Protein AF-A0A813G8S4-F1 (afdb_monomer)

Nearest PDB structures (foldseek):
  2efc-assembly1_A  TM=8.037E-01  e=6.795E+00  Arabidopsis thaliana
  8apg-assembly1_C1  TM=2.120E-01  e=6.795E+00  Trypanosoma brucei brucei

Organism: Polarella glacialis (NCBI:txid89957)

Sequence (174 aa):
MDWLVVTPIAVLELHLSHNFIPREGAVDILKAIAYNTAYPIETGRGRVLPLWLRLEQNMVVQPDELVKGADAQMKKIREASGQFVSSGPMLCECKDTGCRSDFCSLARPGGHCPLAQLTYLSHQRDARVRIPAEAQAWQAGSGKVSRDTTPAATPTNASSLAVDVASSDYKPIL

Mean predicted aligned error: 10.89 Å

Secondary structure (DSSP, 8-state):
--HHHH-SS--SEEE-TTS--BHHHHHHHHHHHHH-TTPSEEETTTEEE-EEEE-TTSB-SSHHHHHHHHHHHHHHHHHHTT----SS-SEEE--STT-BTTB-TT--TTS---SEEEESTT-PPPTTSPPPHHHHHHHHHTS------PPPPP----------------PPP-

Foldseek 3Di:
DDCLLPPLAHDLEDAPAQEAQELVNVLVSLLSLLNHPCPQPQDPVQFTAAREYEHAAYHYPPLVVSQVVSQVSSQVSCVVVVHDRAPDTLEAECPDPQDDSVDDPRGDRVHDYHNYYYYNSVRYHDPPDDDPPVSCVVVVPVPDPPPPCPDDDDDDDDDDDDDDDDDDDDDDDD

Solvent-accessible surface area (backbone atoms only — not comparable to full-atom values): 10714 Å² total; per-residue (Å²): 131,66,63,68,40,67,46,83,65,57,67,59,70,47,82,53,52,69,46,72,46,36,46,67,56,54,44,50,54,53,42,28,49,37,66,16,80,40,49,45,35,74,43,101,79,76,45,66,40,35,26,27,37,32,48,24,33,14,47,47,66,61,46,73,61,46,53,58,53,42,31,57,51,28,50,52,47,22,53,76,68,74,42,92,71,64,95,62,62,45,55,40,75,52,85,56,91,79,50,50,76,92,39,56,85,74,42,42,87,95,57,48,56,21,43,33,31,39,34,49,51,85,47,43,48,63,89,82,60,85,76,56,75,80,63,49,52,64,71,71,59,72,65,71,81,69,79,77,75,74,77,78,80,80,82,78,88,80,82,88,82,90,81,89,88,81,91,77,91,83,82,88,83,133

Radius of gyration: 22.5 Å; Cα contacts (8 Å, |Δi|>4): 234; chains: 1; bounding box: 37×66×62 Å

pLDDT: mean 83.47, std 19.72, range [38.34, 98.25]

Structure (mmCIF, N/CA/C/O backbone):
data_AF-A0A813G8S4-F1
#
_entry.id   AF-A0A813G8S4-F1
#
loop_
_atom_site.group_PDB
_atom_site.id
_atom_site.type_symbol
_atom_site.label_atom_id
_atom_site.label_alt_id
_atom_site.label_comp_id
_atom_site.label_asym_id
_atom_site.label_entity_id
_a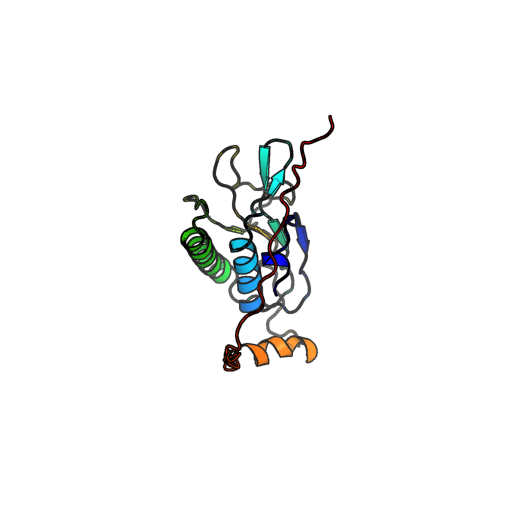tom_site.label_seq_id
_atom_site.pdbx_PDB_ins_code
_atom_site.Cartn_x
_atom_site.Cartn_y
_atom_site.Cartn_z
_atom_site.occupancy
_atom_site.B_iso_or_equiv
_atom_site.auth_seq_id
_atom_site.auth_comp_id
_atom_site.auth_asym_id
_atom_site.auth_atom_id
_atom_site.pdbx_PDB_model_num
ATOM 1 N N . MET A 1 1 ? 2.425 -20.821 4.275 1.00 54.22 1 MET A N 1
ATOM 2 C CA . MET A 1 1 ? 1.480 -19.944 4.999 1.00 54.22 1 MET A CA 1
ATOM 3 C C . MET A 1 1 ? 2.113 -18.566 5.024 1.00 54.22 1 MET A C 1
ATOM 5 O O . MET A 1 1 ? 3.277 -18.487 5.392 1.00 54.22 1 MET A O 1
ATOM 9 N N . ASP A 1 2 ? 1.427 -17.538 4.525 1.00 81.50 2 ASP A N 1
ATOM 10 C CA . ASP A 1 2 ? 1.962 -16.170 4.497 1.00 81.50 2 ASP A CA 1
ATOM 11 C C . ASP A 1 2 ? 1.921 -15.586 5.914 1.00 81.50 2 ASP A C 1
ATOM 13 O O . ASP A 1 2 ? 0.860 -15.536 6.538 1.00 81.50 2 ASP A O 1
ATOM 17 N N . TRP A 1 3 ? 3.082 -15.204 6.447 1.00 89.12 3 TRP A N 1
ATOM 18 C CA . TRP A 1 3 ? 3.216 -14.744 7.828 1.00 89.12 3 TRP A CA 1
ATOM 19 C C . TRP A 1 3 ? 2.453 -13.436 8.071 1.00 89.12 3 TRP A C 1
ATOM 21 O O . TRP A 1 3 ? 1.937 -13.229 9.170 1.00 89.12 3 TRP A O 1
ATOM 31 N N . LEU A 1 4 ? 2.320 -12.586 7.045 1.00 91.12 4 LEU A N 1
ATOM 32 C CA . LEU A 1 4 ? 1.641 -11.298 7.164 1.00 91.12 4 LEU A CA 1
ATOM 33 C C . LEU A 1 4 ? 0.127 -11.469 7.341 1.00 91.12 4 LEU A C 1
ATOM 35 O O . LEU A 1 4 ? -0.514 -10.632 7.969 1.00 91.12 4 LEU A O 1
ATOM 39 N N . VAL A 1 5 ? -0.435 -12.581 6.854 1.00 93.00 5 VAL A N 1
ATOM 40 C CA . VAL A 1 5 ? -1.856 -12.928 7.024 1.00 93.00 5 VAL A CA 1
ATOM 41 C C . VAL A 1 5 ? -2.174 -13.348 8.460 1.00 93.00 5 VAL A C 1
ATOM 43 O O . VAL A 1 5 ? -3.283 -13.124 8.931 1.00 93.00 5 VAL A O 1
ATOM 46 N N . VAL A 1 6 ? -1.221 -13.983 9.147 1.00 91.81 6 VAL A N 1
ATOM 47 C CA . VAL A 1 6 ? -1.493 -14.764 10.369 1.00 91.81 6 VAL A CA 1
ATOM 48 C C . VAL A 1 6 ? -0.831 -14.193 11.615 1.00 91.81 6 VAL A C 1
ATOM 50 O O . VAL A 1 6 ? -1.113 -14.656 12.718 1.00 91.81 6 VAL A O 1
ATOM 53 N N . THR A 1 7 ? 0.057 -13.208 11.460 1.00 92.19 7 THR A N 1
ATOM 54 C CA . THR A 1 7 ? 0.672 -12.538 12.604 1.00 92.19 7 THR A CA 1
ATOM 55 C C . THR A 1 7 ? -0.410 -11.877 13.465 1.00 92.19 7 THR A C 1
ATOM 57 O O . THR A 1 7 ? -1.182 -11.065 12.947 1.00 92.19 7 THR A O 1
ATOM 60 N N . PRO A 1 8 ? -0.479 -12.185 14.774 1.00 92.69 8 PRO A N 1
ATOM 61 C CA . PRO A 1 8 ? -1.460 -11.577 15.671 1.00 92.69 8 PRO A CA 1
ATOM 62 C C . PRO A 1 8 ? -1.116 -10.119 15.999 1.00 92.69 8 PRO A C 1
ATOM 64 O O . PRO A 1 8 ? -1.948 -9.389 16.528 1.00 92.69 8 PRO A O 1
ATOM 67 N N . ILE A 1 9 ? 0.118 -9.699 15.703 1.00 92.81 9 ILE A N 1
ATOM 68 C CA . ILE A 1 9 ? 0.613 -8.344 15.920 1.00 92.81 9 ILE A CA 1
ATOM 69 C C . ILE A 1 9 ? 0.805 -7.700 14.553 1.00 92.81 9 ILE A C 1
ATOM 71 O O . ILE A 1 9 ? 1.591 -8.186 13.732 1.00 92.81 9 ILE A O 1
ATOM 75 N N . ALA A 1 10 ? 0.096 -6.600 14.318 1.00 93.75 10 ALA A N 1
ATOM 76 C CA . ALA A 1 10 ? 0.278 -5.810 13.117 1.00 93.75 10 ALA A CA 1
ATOM 77 C C . ALA A 1 10 ? 1.624 -5.075 13.153 1.00 93.75 10 ALA A C 1
ATOM 79 O O . ALA A 1 10 ? 1.962 -4.365 14.101 1.00 93.75 10 ALA A O 1
ATOM 80 N N . VAL A 1 11 ? 2.401 -5.261 12.090 1.00 94.88 11 VAL A N 1
ATOM 81 C CA . VAL A 1 11 ? 3.669 -4.567 11.860 1.00 94.88 11 VAL A CA 1
ATOM 82 C C . VAL A 1 11 ? 3.384 -3.107 11.529 1.00 94.88 11 VAL A C 1
ATOM 84 O O . VAL A 1 11 ? 2.570 -2.850 10.650 1.00 94.88 11 VAL A O 1
ATOM 87 N N . LEU A 1 12 ? 4.066 -2.168 12.191 1.00 95.38 12 LEU A N 1
ATOM 88 C CA . LEU A 1 12 ? 3.897 -0.727 11.960 1.00 95.38 12 LEU A CA 1
ATOM 89 C C . LEU A 1 12 ? 4.544 -0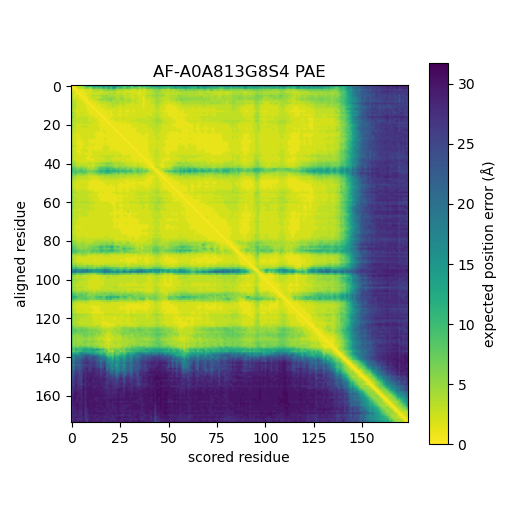.247 10.662 1.00 95.38 12 LEU A C 1
ATOM 91 O O . LEU A 1 12 ? 3.953 0.542 9.928 1.00 95.38 12 LEU A O 1
ATOM 95 N N . GLU A 1 13 ? 5.744 -0.742 10.372 1.00 97.06 13 GLU A N 1
ATOM 96 C CA . GLU A 1 13 ? 6.531 -0.334 9.215 1.00 97.06 13 GLU A CA 1
ATOM 97 C C . GLU A 1 13 ? 7.115 -1.564 8.520 1.00 97.06 13 GLU A C 1
ATOM 99 O O . GLU A 1 13 ? 7.720 -2.425 9.159 1.00 97.06 13 GLU A O 1
ATOM 104 N N . LEU A 1 14 ? 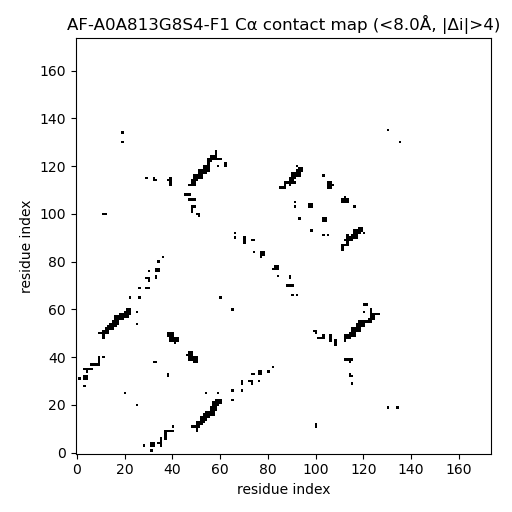6.950 -1.642 7.201 1.00 97.38 14 LEU A N 1
ATOM 105 C CA . LEU A 1 14 ? 7.506 -2.703 6.374 1.00 97.38 14 LEU A CA 1
ATOM 106 C C . LEU A 1 14 ? 8.286 -2.086 5.212 1.00 97.38 14 LEU A C 1
ATOM 108 O O . LEU A 1 14 ? 7.726 -1.442 4.321 1.00 97.38 14 LEU A O 1
ATO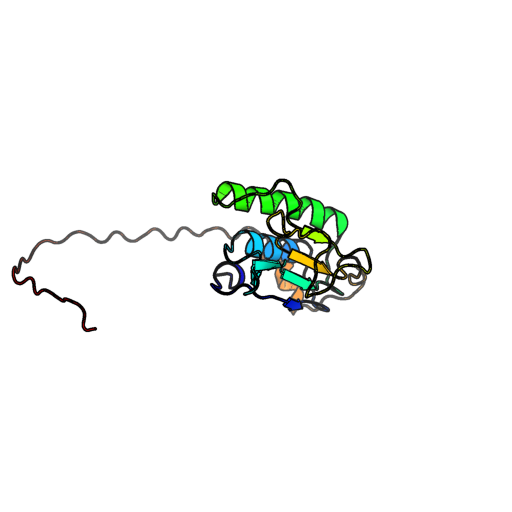M 112 N N . HIS A 1 15 ? 9.604 -2.280 5.231 1.00 97.50 15 HIS A N 1
ATOM 113 C CA . HIS A 1 15 ? 10.522 -1.749 4.228 1.00 97.50 15 HIS A CA 1
ATOM 114 C C . HIS A 1 15 ? 10.951 -2.849 3.266 1.00 97.50 15 HIS A C 1
ATOM 116 O O . HIS A 1 15 ? 11.727 -3.731 3.621 1.00 97.50 15 HIS A O 1
ATOM 122 N N . LEU A 1 16 ? 10.468 -2.766 2.031 1.00 97.12 16 LEU A N 1
ATOM 123 C CA . LEU A 1 16 ? 10.778 -3.713 0.963 1.00 97.12 16 LEU A CA 1
ATOM 124 C C . LEU A 1 16 ? 11.471 -3.024 -0.216 1.00 97.12 16 LEU A C 1
ATOM 126 O O . LEU A 1 16 ? 11.428 -3.513 -1.347 1.00 97.12 16 LEU A O 1
ATOM 130 N N . SER A 1 17 ? 12.117 -1.887 0.034 1.00 97.25 17 SER A N 1
ATOM 131 C CA . SER A 1 17 ? 12.802 -1.123 -1.001 1.00 97.25 17 SER A CA 1
ATOM 132 C C . SER A 1 17 ? 13.990 -1.870 -1.612 1.00 97.25 17 SER A C 1
ATOM 134 O O . SER A 1 17 ? 14.619 -2.693 -0.953 1.00 97.25 17 SER A O 1
ATOM 136 N N . HIS A 1 18 ? 14.343 -1.517 -2.848 1.00 96.12 18 HIS A N 1
ATOM 137 C CA . HIS A 1 18 ? 15.515 -2.019 -3.580 1.00 96.12 18 HIS A CA 1
ATOM 138 C C . HIS A 1 18 ? 15.504 -3.519 -3.899 1.00 96.12 18 HIS A C 1
ATOM 140 O O . HIS A 1 18 ? 16.538 -4.061 -4.293 1.00 96.12 18 HIS A O 1
ATOM 146 N N . ASN A 1 19 ? 14.347 -4.171 -3.816 1.00 95.81 19 ASN A N 1
ATOM 147 C CA . ASN A 1 19 ? 14.180 -5.558 -4.234 1.00 95.81 19 ASN A CA 1
ATOM 148 C C . ASN A 1 19 ? 13.780 -5.641 -5.722 1.00 95.81 19 ASN A C 1
ATOM 150 O O . ASN A 1 19 ? 13.993 -4.713 -6.508 1.00 95.81 19 ASN A O 1
ATOM 154 N N . PHE A 1 20 ? 13.235 -6.789 -6.119 1.00 95.81 20 PHE A N 1
ATOM 155 C CA . PHE A 1 20 ? 12.723 -7.066 -7.462 1.00 95.81 20 PHE A CA 1
ATOM 156 C C . PHE A 1 20 ? 11.249 -7.483 -7.406 1.00 95.81 20 PHE A C 1
ATOM 158 O O . PHE A 1 20 ? 10.817 -8.357 -8.151 1.00 95.81 20 PHE A O 1
ATOM 165 N N . ILE A 1 21 ? 10.474 -6.895 -6.486 1.00 95.38 21 ILE A N 1
ATOM 166 C CA . ILE A 1 21 ? 9.058 -7.233 -6.311 1.00 95.38 21 ILE A CA 1
ATOM 167 C C . ILE A 1 21 ? 8.286 -6.730 -7.539 1.00 95.38 21 ILE A C 1
ATOM 169 O O . ILE A 1 21 ? 8.292 -5.521 -7.802 1.00 95.38 21 ILE A O 1
ATOM 173 N N . PRO A 1 22 ? 7.633 -7.617 -8.307 1.00 94.88 22 PRO A N 1
ATOM 174 C CA . PRO A 1 22 ? 6.815 -7.196 -9.429 1.00 94.88 22 PRO A CA 1
ATOM 175 C C . PRO A 1 22 ? 5.450 -6.701 -8.941 1.00 94.88 22 PRO A C 1
ATOM 177 O O . PRO A 1 22 ? 5.100 -6.811 -7.761 1.00 94.88 22 PRO A O 1
ATOM 180 N N . ARG A 1 23 ? 4.648 -6.169 -9.865 1.00 95.19 23 ARG A N 1
ATOM 181 C CA . ARG A 1 23 ? 3.297 -5.662 -9.581 1.00 95.19 23 ARG A CA 1
ATOM 182 C C . ARG A 1 23 ? 2.439 -6.697 -8.843 1.00 95.19 23 ARG A C 1
ATOM 184 O O . ARG A 1 23 ? 1.759 -6.351 -7.883 1.00 95.19 23 ARG A O 1
ATOM 191 N N . GLU A 1 24 ? 2.496 -7.954 -9.265 1.00 94.62 24 GLU A N 1
ATOM 192 C CA . GLU A 1 24 ? 1.723 -9.062 -8.700 1.00 94.62 24 GLU A CA 1
ATOM 193 C C . GLU A 1 24 ? 2.119 -9.329 -7.245 1.00 94.62 24 GLU A C 1
ATOM 195 O O . GLU A 1 24 ? 1.251 -9.431 -6.384 1.00 94.62 24 GLU A O 1
ATOM 200 N N . GLY A 1 25 ? 3.423 -9.341 -6.946 1.00 95.19 25 GLY A N 1
ATOM 201 C CA . GLY A 1 25 ? 3.916 -9.522 -5.579 1.00 95.19 25 GLY A CA 1
ATOM 202 C C . GLY A 1 25 ? 3.497 -8.382 -4.649 1.00 95.19 25 GLY A C 1
ATOM 203 O O . GLY A 1 25 ? 3.098 -8.622 -3.512 1.00 95.19 25 GLY A O 1
ATOM 204 N N . ALA A 1 26 ? 3.503 -7.140 -5.142 1.00 97.12 26 ALA A N 1
ATOM 205 C CA . ALA A 1 26 ? 2.988 -6.001 -4.385 1.00 97.12 26 ALA A CA 1
ATOM 206 C C . ALA A 1 26 ? 1.474 -6.118 -4.114 1.00 97.12 26 ALA A C 1
ATOM 208 O O . ALA A 1 26 ? 1.023 -5.816 -3.010 1.00 97.12 26 ALA A O 1
ATOM 209 N N . VAL A 1 27 ? 0.691 -6.604 -5.084 1.00 97.19 27 VAL A N 1
ATOM 210 C CA . VAL A 1 27 ? -0.742 -6.890 -4.895 1.00 97.19 27 VAL A CA 1
ATOM 211 C C . VAL A 1 27 ? -0.959 -7.997 -3.861 1.00 97.19 27 VAL A C 1
ATOM 213 O O . VAL A 1 27 ? -1.841 -7.866 -3.014 1.00 97.19 27 VAL A O 1
ATOM 216 N N . ASP A 1 28 ? -0.159 -9.062 -3.881 1.00 96.56 28 ASP A N 1
ATOM 217 C CA . ASP A 1 28 ? -0.285 -10.153 -2.911 1.00 96.56 28 ASP A CA 1
ATOM 218 C C . ASP A 1 28 ? 0.030 -9.700 -1.480 1.00 96.56 28 ASP A C 1
ATOM 220 O O . ASP A 1 28 ? -0.737 -10.019 -0.571 1.00 96.56 28 ASP A O 1
ATOM 224 N N . ILE A 1 29 ? 1.052 -8.858 -1.286 1.00 97.50 29 ILE A N 1
ATOM 225 C CA . ILE A 1 29 ? 1.334 -8.215 0.011 1.00 97.50 29 ILE A CA 1
ATOM 226 C C . ILE A 1 29 ? 0.119 -7.407 0.494 1.00 97.50 29 ILE A C 1
ATOM 228 O O . ILE A 1 29 ? -0.306 -7.527 1.643 1.00 97.50 29 ILE A O 1
ATOM 232 N N . LEU A 1 30 ? -0.483 -6.602 -0.386 1.00 98.25 30 LEU A N 1
ATOM 233 C CA . LEU A 1 30 ? -1.655 -5.787 -0.056 1.00 98.25 30 LEU A CA 1
ATOM 234 C C . LEU A 1 30 ? -2.884 -6.630 0.301 1.00 98.25 30 LEU A C 1
ATOM 236 O O . LEU A 1 30 ? -3.604 -6.324 1.254 1.00 98.25 30 LEU A O 1
ATOM 240 N N . LYS A 1 31 ? -3.103 -7.736 -0.412 1.00 97.75 31 LYS A N 1
ATOM 241 C CA . LYS A 1 31 ? -4.161 -8.697 -0.083 1.00 97.75 31 LYS A CA 1
ATOM 242 C C . LYS A 1 31 ? -3.899 -9.372 1.260 1.00 97.75 31 LYS A C 1
ATOM 244 O O . LYS A 1 31 ? -4.842 -9.531 2.030 1.00 97.75 31 LYS A O 1
ATOM 249 N N . ALA A 1 32 ? -2.652 -9.723 1.570 1.00 97.31 32 ALA A N 1
ATOM 250 C CA . ALA A 1 32 ? -2.292 -10.305 2.860 1.00 97.31 32 ALA A CA 1
ATOM 251 C C . ALA A 1 32 ? -2.623 -9.362 4.031 1.00 97.31 32 ALA A C 1
ATOM 253 O O . ALA A 1 32 ? -3.241 -9.787 5.007 1.00 97.31 32 ALA A O 1
ATOM 254 N N . ILE A 1 33 ? -2.328 -8.066 3.883 1.00 97.44 33 ILE A N 1
ATOM 255 C CA . ILE A 1 33 ? -2.724 -7.018 4.843 1.00 97.44 33 ILE A CA 1
ATOM 256 C C . ILE A 1 33 ? -4.253 -6.938 4.975 1.00 97.44 33 ILE A C 1
ATOM 258 O O . ILE A 1 33 ? -4.790 -6.778 6.072 1.00 97.44 33 ILE A O 1
ATOM 262 N N . ALA A 1 34 ? -4.988 -7.066 3.867 1.00 97.31 34 ALA A N 1
ATOM 263 C CA . ALA A 1 34 ? -6.447 -7.062 3.902 1.00 97.31 34 ALA A CA 1
ATOM 264 C C . ALA A 1 34 ? -7.049 -8.299 4.579 1.00 97.31 34 ALA A C 1
ATOM 266 O O . ALA A 1 34 ? -8.101 -8.168 5.191 1.00 97.31 34 ALA A O 1
ATOM 267 N N . TYR A 1 35 ? -6.412 -9.467 4.519 1.00 96.75 35 TYR A N 1
ATOM 268 C CA . TYR A 1 35 ? -6.887 -10.640 5.258 1.00 96.75 35 TYR A CA 1
ATOM 269 C C . TYR A 1 35 ? -6.649 -10.530 6.767 1.00 96.75 35 TYR A C 1
ATOM 271 O O . TYR A 1 35 ? -7.438 -11.060 7.549 1.00 96.75 35 TYR A O 1
ATOM 279 N N . ASN A 1 36 ? -5.586 -9.844 7.189 1.00 96.38 36 ASN A N 1
ATOM 280 C CA . ASN A 1 36 ? -5.207 -9.789 8.594 1.00 96.38 36 ASN A CA 1
ATOM 281 C C . ASN A 1 36 ? -6.046 -8.765 9.387 1.00 96.38 36 ASN A C 1
ATOM 283 O O . ASN A 1 36 ? -5.952 -7.551 9.186 1.00 96.38 36 ASN A O 1
ATOM 287 N N . THR A 1 37 ? -6.829 -9.261 10.347 1.00 95.38 37 THR A N 1
ATOM 288 C CA . THR A 1 37 ? -7.678 -8.466 11.252 1.00 95.38 37 THR A CA 1
ATOM 289 C C . THR A 1 37 ? -6.909 -7.517 12.166 1.00 95.38 37 THR A C 1
ATOM 291 O O . THR A 1 37 ? -7.514 -6.598 12.702 1.00 95.38 37 THR A O 1
ATOM 294 N N . ALA A 1 38 ? -5.602 -7.715 12.360 1.00 95.25 38 ALA A N 1
ATOM 295 C CA . ALA A 1 38 ? -4.772 -6.839 13.185 1.00 95.25 38 ALA A CA 1
ATOM 296 C C . ALA A 1 38 ? -4.543 -5.449 12.554 1.00 95.25 38 ALA A C 1
ATOM 298 O O . ALA A 1 38 ? -4.046 -4.551 13.230 1.00 95.25 38 ALA A O 1
ATOM 299 N N . TYR A 1 39 ? -4.887 -5.268 11.271 1.00 95.56 39 TYR A N 1
ATOM 300 C CA . TYR A 1 39 ? -4.829 -3.980 10.575 1.00 95.56 39 TYR A CA 1
ATOM 301 C C . TYR A 1 39 ? -6.219 -3.325 10.447 1.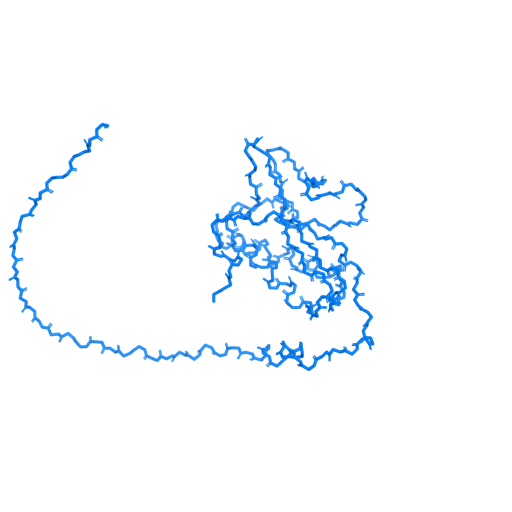00 95.56 39 TYR A C 1
ATOM 303 O O . TYR A 1 39 ? -7.186 -4.043 10.159 1.00 95.56 39 TYR A O 1
ATOM 311 N N . PRO A 1 40 ? -6.319 -1.979 10.541 1.00 94.94 40 PRO A N 1
ATOM 312 C CA . PRO A 1 40 ? -5.230 -1.037 10.832 1.00 94.94 40 PRO A CA 1
ATOM 313 C C . PRO A 1 40 ? -4.789 -1.125 12.302 1.00 94.94 40 PRO A C 1
ATOM 315 O O . PRO A 1 40 ? -5.505 -1.658 13.141 1.00 94.94 40 PRO A O 1
ATOM 318 N N . ILE A 1 41 ? -3.605 -0.604 12.615 1.00 92.69 41 ILE A N 1
ATOM 319 C CA . ILE A 1 41 ? -3.032 -0.707 13.961 1.00 92.69 41 ILE A CA 1
ATOM 320 C C . ILE A 1 41 ? -3.753 0.244 14.898 1.00 92.69 41 ILE A C 1
ATOM 322 O O . ILE A 1 41 ? -3.739 1.453 14.669 1.00 92.69 41 ILE A O 1
ATOM 326 N N . GLU A 1 42 ? -4.285 -0.277 15.997 1.00 91.50 42 GLU A N 1
ATOM 327 C CA . GLU A 1 42 ? -4.723 0.526 17.134 1.00 91.50 42 GLU A CA 1
ATOM 328 C C . GLU A 1 42 ? -3.556 0.746 18.101 1.00 91.50 42 GLU A C 1
ATOM 330 O O . GLU A 1 42 ? -3.014 -0.176 18.705 1.00 91.50 42 GLU A O 1
ATOM 335 N N . THR A 1 43 ? -3.142 1.999 18.249 1.00 85.88 43 THR A N 1
ATOM 336 C CA . THR A 1 43 ? -2.142 2.391 19.247 1.00 85.88 43 THR A CA 1
ATOM 337 C C . THR A 1 43 ? -2.812 2.611 20.606 1.00 85.88 43 THR A C 1
ATOM 339 O O . THR A 1 43 ? -3.988 2.970 20.677 1.00 85.88 43 THR A O 1
ATOM 342 N N . GLY A 1 44 ? -2.053 2.503 21.704 1.00 79.81 44 GLY A N 1
ATOM 343 C CA . GLY A 1 44 ? -2.561 2.619 23.086 1.00 79.81 44 GLY A CA 1
ATOM 344 C C . GLY A 1 44 ? -3.210 3.959 23.484 1.00 79.81 44 GLY A C 1
ATOM 345 O O . GLY A 1 44 ? -3.538 4.152 24.649 1.00 79.81 44 GLY A O 1
ATOM 346 N N . ARG A 1 45 ? -3.394 4.898 22.547 1.00 81.31 45 ARG A N 1
ATOM 347 C CA . ARG A 1 45 ? -4.110 6.174 22.735 1.00 81.31 45 ARG A CA 1
ATOM 348 C C . ARG A 1 45 ? -5.398 6.266 21.903 1.00 81.31 45 ARG A C 1
ATOM 350 O O . ARG A 1 45 ? -5.846 7.369 21.607 1.00 81.31 45 ARG A O 1
ATOM 357 N N . GLY A 1 46 ? -5.948 5.132 21.458 1.00 83.81 46 GLY A N 1
ATOM 358 C CA . GLY A 1 46 ? -7.146 5.085 20.605 1.00 83.81 46 GLY A CA 1
ATOM 359 C C . GLY A 1 46 ? -6.921 5.643 19.195 1.00 83.81 46 GLY A C 1
ATOM 360 O O . GLY A 1 46 ? -7.870 5.949 18.475 1.00 83.81 46 GLY A O 1
ATOM 361 N N . ARG A 1 47 ? -5.656 5.820 18.798 1.00 88.62 47 ARG A N 1
ATOM 362 C CA . ARG A 1 47 ? -5.285 6.292 17.467 1.00 88.62 47 ARG A CA 1
ATOM 363 C C . ARG A 1 47 ? -5.038 5.095 16.565 1.00 88.62 47 ARG A C 1
ATOM 365 O O . ARG A 1 47 ? -4.231 4.236 16.912 1.00 88.62 47 ARG A O 1
ATOM 372 N N . VAL A 1 48 ? -5.674 5.111 15.401 1.00 93.25 48 VAL A N 1
ATOM 373 C CA . VAL A 1 48 ? -5.489 4.126 14.334 1.00 93.25 48 VAL A CA 1
ATOM 374 C C . VAL A 1 48 ? -4.448 4.596 13.323 1.00 93.25 48 VAL A C 1
ATOM 376 O O . VAL A 1 48 ? -4.432 5.774 12.955 1.00 93.25 48 VAL A O 1
ATOM 379 N N . LEU A 1 49 ? -3.581 3.690 12.874 1.00 95.25 49 LEU A N 1
ATOM 380 C CA . LEU A 1 49 ? -2.549 3.958 11.873 1.00 95.25 49 LEU A CA 1
ATOM 381 C C . LEU A 1 49 ? -2.528 2.866 10.790 1.00 95.25 49 LEU A C 1
ATOM 383 O O . LEU A 1 49 ? -2.634 1.681 11.121 1.00 95.25 49 LEU A O 1
ATOM 387 N N . PRO A 1 50 ? -2.364 3.238 9.509 1.00 96.88 50 PRO A N 1
ATOM 388 C CA . PRO A 1 50 ? -2.082 2.268 8.459 1.00 96.88 50 PRO A CA 1
ATOM 389 C C . PRO A 1 50 ? -0.678 1.674 8.637 1.00 96.88 50 PRO A C 1
ATOM 391 O O . PRO A 1 50 ? 0.202 2.313 9.214 1.00 96.88 50 PRO A O 1
ATOM 394 N N . LEU A 1 51 ? -0.435 0.499 8.052 1.00 97.62 51 LEU A N 1
ATOM 395 C CA . LEU A 1 51 ? 0.928 0.012 7.829 1.00 97.62 51 LEU A CA 1
ATOM 396 C C . LEU A 1 51 ? 1.698 1.011 6.959 1.00 97.62 51 LEU A C 1
ATOM 398 O O . LEU A 1 51 ? 1.271 1.301 5.842 1.00 97.62 51 LEU A O 1
ATOM 402 N N . TRP A 1 52 ? 2.869 1.462 7.397 1.00 97.62 52 TRP A N 1
ATOM 403 C CA . TRP A 1 52 ? 3.795 2.193 6.534 1.00 97.62 52 TRP A CA 1
ATOM 404 C C . TRP A 1 52 ? 4.558 1.210 5.637 1.00 97.62 52 TRP A C 1
ATOM 406 O O . TRP A 1 52 ? 5.477 0.523 6.084 1.00 97.62 52 TRP A O 1
ATOM 416 N N . LEU A 1 53 ? 4.165 1.118 4.365 1.00 98.06 53 LEU A N 1
ATOM 417 C CA . LEU A 1 53 ? 4.721 0.174 3.398 1.00 98.06 53 LEU A CA 1
ATOM 418 C C . LEU A 1 53 ? 5.585 0.907 2.368 1.00 98.06 53 LEU A C 1
ATOM 420 O O . LEU A 1 53 ? 5.093 1.696 1.555 1.00 98.06 53 LEU A O 1
ATOM 424 N N . ARG A 1 54 ? 6.891 0.630 2.387 1.00 97.62 54 ARG A N 1
ATOM 425 C CA . ARG A 1 54 ? 7.862 1.214 1.454 1.00 97.62 54 ARG A CA 1
ATOM 426 C C . ARG A 1 54 ? 8.226 0.215 0.361 1.00 97.62 54 ARG A C 1
ATOM 428 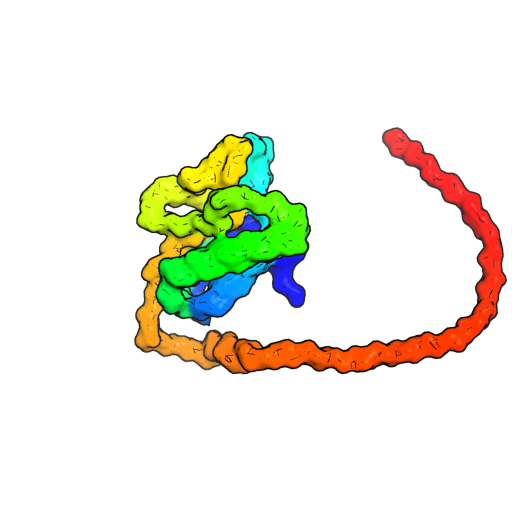O O . ARG A 1 54 ? 8.824 -0.821 0.645 1.00 97.62 54 ARG A O 1
ATOM 435 N N . LEU A 1 55 ? 7.880 0.547 -0.883 1.00 97.06 55 LEU A N 1
ATOM 436 C CA . LEU A 1 55 ? 8.066 -0.305 -2.072 1.00 97.06 55 LEU A CA 1
ATOM 437 C C . LEU A 1 55 ? 8.968 0.349 -3.131 1.00 97.06 55 LEU A C 1
ATOM 439 O O . LEU A 1 55 ? 8.889 0.030 -4.315 1.00 97.06 55 LEU A O 1
ATOM 443 N N . GLU A 1 56 ? 9.839 1.261 -2.716 1.00 96.69 56 GLU A N 1
ATOM 444 C CA . GLU A 1 56 ? 10.752 1.990 -3.601 1.00 96.69 56 GLU A CA 1
ATOM 445 C C . GLU A 1 56 ? 11.735 1.060 -4.331 1.00 96.69 56 GLU A C 1
ATOM 447 O O . GLU A 1 56 ? 12.161 0.049 -3.783 1.00 96.69 56 GLU A O 1
ATOM 452 N N . GLN A 1 57 ? 12.172 1.412 -5.538 1.00 97.31 57 GLN A N 1
ATOM 453 C CA . GLN A 1 57 ? 13.200 0.688 -6.292 1.00 97.31 57 GLN A CA 1
ATOM 454 C C . GLN A 1 57 ? 12.891 -0.814 -6.446 1.00 97.31 57 GLN A C 1
ATOM 456 O O . GLN A 1 57 ? 13.787 -1.653 -6.346 1.00 97.31 57 GLN A O 1
ATOM 461 N N . ASN A 1 58 ? 11.625 -1.147 -6.701 1.00 96.94 58 ASN A N 1
ATOM 462 C CA . ASN A 1 58 ? 11.164 -2.476 -7.103 1.00 96.94 58 ASN A CA 1
ATOM 463 C C . ASN A 1 58 ? 10.835 -2.493 -8.607 1.00 96.94 58 ASN A C 1
ATOM 465 O O . ASN A 1 58 ? 11.347 -1.668 -9.363 1.00 96.94 58 ASN A O 1
ATOM 469 N N . MET A 1 59 ? 10.011 -3.440 -9.061 1.00 95.88 59 MET A N 1
ATOM 470 C CA . MET A 1 59 ? 9.590 -3.590 -10.457 1.00 95.88 59 MET A CA 1
ATOM 471 C C . MET A 1 59 ? 8.071 -3.443 -10.627 1.00 95.88 59 MET A C 1
ATOM 473 O O . MET A 1 59 ? 7.430 -4.165 -11.396 1.00 95.88 59 MET A O 1
ATOM 477 N N . VAL A 1 60 ? 7.462 -2.523 -9.882 1.00 96.12 60 VAL A N 1
ATOM 478 C CA . VAL A 1 60 ? 6.017 -2.295 -9.965 1.00 96.12 60 VAL A CA 1
ATOM 479 C C . VAL A 1 60 ? 5.688 -1.477 -11.217 1.00 96.12 60 VAL A C 1
ATOM 481 O O . VAL A 1 60 ? 5.923 -0.273 -11.276 1.00 96.12 60 VAL A O 1
ATOM 484 N N . VAL A 1 61 ? 5.105 -2.118 -12.229 1.00 95.31 61 VAL A N 1
ATOM 485 C CA . VAL A 1 61 ? 4.634 -1.426 -13.439 1.00 95.31 61 VAL A CA 1
ATOM 486 C C . VAL A 1 61 ? 3.281 -0.750 -13.204 1.00 95.31 61 VAL A C 1
ATOM 488 O O . VAL A 1 61 ? 2.391 -1.325 -12.573 1.00 95.31 61 VAL A O 1
ATOM 491 N N . GLN A 1 62 ? 3.120 0.465 -13.743 1.00 96.19 62 GLN A N 1
ATOM 492 C CA . GLN A 1 62 ? 1.916 1.305 -13.620 1.00 96.19 62 GLN A CA 1
ATOM 493 C C . GLN A 1 62 ? 1.400 1.444 -12.165 1.00 96.19 62 GLN A C 1
ATOM 495 O O . GLN A 1 62 ? 0.298 0.968 -11.864 1.00 96.19 62 GLN A O 1
ATOM 500 N N . PRO A 1 63 ? 2.171 2.085 -11.261 1.00 95.94 63 PRO A N 1
ATOM 501 C CA . PRO A 1 63 ? 1.826 2.258 -9.845 1.00 95.94 63 PRO A CA 1
ATOM 502 C C . PRO A 1 63 ? 0.391 2.725 -9.571 1.00 95.94 63 PRO A C 1
ATOM 504 O O . PRO A 1 63 ? -0.305 2.097 -8.778 1.00 95.94 63 PRO A O 1
ATOM 507 N N . ASP A 1 64 ? -0.086 3.754 -10.277 1.00 95.62 64 ASP A N 1
ATOM 508 C CA . ASP A 1 64 ? -1.432 4.311 -10.077 1.00 95.62 64 ASP A CA 1
ATOM 509 C C . ASP A 1 64 ? -2.540 3.267 -10.292 1.00 95.62 64 ASP A C 1
ATOM 511 O O . ASP A 1 64 ? -3.507 3.182 -9.533 1.00 95.62 64 ASP A O 1
ATOM 515 N N . GLU A 1 65 ? -2.384 2.426 -11.316 1.00 96.69 65 GLU A N 1
ATOM 516 C CA . GLU A 1 65 ? -3.334 1.356 -11.613 1.00 96.69 65 GLU A CA 1
ATOM 517 C C . GLU A 1 65 ? -3.227 0.206 -10.605 1.00 96.69 65 GLU A C 1
ATOM 519 O O . GLU A 1 65 ? -4.213 -0.494 -10.371 1.00 96.69 65 GLU A O 1
ATOM 524 N N . LEU A 1 66 ? -2.049 -0.016 -10.002 1.00 96.69 66 LEU A N 1
ATOM 525 C CA . LEU A 1 66 ? -1.919 -0.966 -8.894 1.00 96.69 66 LEU A CA 1
ATOM 526 C C . LEU A 1 66 ? -2.727 -0.473 -7.699 1.00 96.69 66 LEU A C 1
ATOM 528 O O . LEU A 1 66 ? -3.488 -1.261 -7.147 1.00 96.69 66 LEU A O 1
ATOM 532 N N . VAL A 1 67 ? -2.603 0.805 -7.324 1.00 97.44 67 VAL A N 1
ATOM 533 C CA . VAL A 1 67 ? -3.315 1.365 -6.164 1.00 97.44 67 VAL A CA 1
ATOM 534 C C . VAL A 1 67 ? -4.823 1.203 -6.333 1.00 97.44 67 VAL A C 1
ATOM 536 O O . VAL A 1 67 ? -5.472 0.626 -5.463 1.00 97.44 67 VAL A O 1
ATOM 539 N N . LYS A 1 68 ? -5.385 1.618 -7.476 1.00 96.81 68 LYS A N 1
ATOM 540 C CA . LYS A 1 68 ? -6.828 1.477 -7.751 1.00 96.81 68 LYS A CA 1
ATOM 541 C C . LYS A 1 68 ? -7.288 0.018 -7.706 1.00 96.81 68 LYS A C 1
ATOM 543 O O . LYS A 1 68 ? -8.310 -0.296 -7.097 1.00 96.81 68 LYS A O 1
ATOM 548 N N . GLY A 1 69 ? -6.540 -0.873 -8.362 1.00 97.62 69 GLY A N 1
ATOM 549 C CA . GLY A 1 69 ? -6.882 -2.292 -8.441 1.00 97.62 69 GLY A CA 1
ATOM 550 C C . GLY A 1 69 ? -6.803 -2.991 -7.084 1.00 97.62 69 GLY A C 1
ATOM 551 O O . GLY A 1 69 ? -7.722 -3.723 -6.711 1.00 97.62 69 GLY A O 1
ATOM 552 N N . ALA A 1 70 ? -5.733 -2.740 -6.331 1.00 98.00 70 ALA A N 1
ATOM 553 C CA . ALA A 1 70 ? -5.528 -3.309 -5.009 1.00 98.00 70 ALA A CA 1
ATOM 554 C C . ALA A 1 70 ? -6.558 -2.777 -4.003 1.00 98.00 70 ALA A C 1
ATOM 556 O O . ALA A 1 70 ? -7.128 -3.578 -3.272 1.00 98.00 70 ALA A O 1
ATOM 557 N N . ASP A 1 71 ? -6.887 -1.481 -4.021 1.00 98.00 71 ASP A N 1
ATOM 558 C CA . ASP A 1 71 ? -7.914 -0.892 -3.146 1.00 98.00 71 ASP A CA 1
ATOM 559 C C . ASP A 1 71 ? -9.258 -1.629 -3.270 1.00 98.00 71 ASP A C 1
ATOM 561 O O . ASP A 1 71 ? -9.837 -2.079 -2.277 1.00 98.00 71 ASP A O 1
ATOM 565 N N . ALA A 1 72 ? -9.712 -1.845 -4.510 1.00 97.44 72 ALA A N 1
ATOM 566 C CA . ALA A 1 72 ? -10.948 -2.568 -4.791 1.00 97.44 72 ALA A CA 1
ATOM 567 C C . ALA A 1 72 ? -10.885 -4.042 -4.352 1.00 97.44 72 ALA A C 1
ATOM 569 O O . ALA A 1 72 ? -11.873 -4.586 -3.857 1.00 97.44 72 ALA A O 1
ATOM 570 N N . GLN A 1 73 ? -9.739 -4.706 -4.525 1.00 98.00 73 GLN A N 1
ATOM 571 C CA . GLN A 1 73 ? -9.555 -6.089 -4.074 1.00 98.00 73 GLN A CA 1
ATOM 572 C C . GLN A 1 73 ? -9.549 -6.198 -2.546 1.00 98.00 73 GLN A C 1
ATOM 574 O O . GLN A 1 73 ? -10.188 -7.094 -2.000 1.00 98.00 73 GLN A O 1
ATOM 579 N N . MET A 1 74 ? -8.880 -5.277 -1.854 1.00 98.06 74 MET A N 1
ATOM 580 C CA . MET A 1 74 ? -8.820 -5.241 -0.393 1.00 98.06 74 MET A CA 1
ATOM 581 C C . MET A 1 74 ? -10.206 -5.008 0.220 1.00 98.06 74 MET A C 1
ATOM 583 O O . MET A 1 74 ? -10.553 -5.678 1.192 1.00 98.06 74 MET A O 1
ATOM 587 N N . LYS A 1 75 ? -11.033 -4.139 -0.384 1.00 97.44 75 LYS A N 1
ATOM 588 C CA . LYS A 1 75 ? -12.444 -3.956 0.010 1.00 97.44 75 LYS A CA 1
ATOM 589 C C . LYS A 1 75 ? -13.232 -5.255 -0.073 1.00 97.44 75 LYS A C 1
ATOM 591 O O . LYS A 1 75 ? -13.788 -5.685 0.931 1.00 97.44 75 LYS A O 1
ATOM 596 N N . LYS A 1 76 ? -13.179 -5.935 -1.224 1.00 97.25 76 LYS A N 1
ATOM 597 C CA . LYS A 1 76 ? -13.852 -7.230 -1.421 1.00 97.25 76 LYS A CA 1
ATOM 598 C C . LYS A 1 76 ? -13.410 -8.282 -0.401 1.00 97.25 76 LYS A C 1
ATOM 600 O O . LYS A 1 76 ? -14.236 -9.051 0.076 1.00 97.25 76 LYS A O 1
ATOM 605 N N . ILE A 1 77 ? -12.119 -8.320 -0.060 1.00 97.38 77 ILE A N 1
ATOM 606 C CA . ILE A 1 77 ? -11.581 -9.244 0.951 1.00 97.38 77 ILE A CA 1
ATOM 607 C C . ILE A 1 77 ? -12.178 -8.954 2.333 1.00 97.38 77 ILE A C 1
ATOM 609 O O . ILE A 1 77 ? -12.634 -9.881 3.004 1.00 97.38 77 ILE A O 1
ATOM 613 N N . ARG A 1 78 ? -12.203 -7.683 2.754 1.00 96.62 78 ARG A N 1
ATOM 614 C CA . ARG A 1 78 ? -12.758 -7.282 4.057 1.00 96.62 78 ARG A CA 1
ATOM 615 C C . ARG A 1 78 ? -14.265 -7.542 4.133 1.00 96.62 78 ARG A C 1
ATOM 617 O O . ARG A 1 78 ? -14.716 -8.122 5.117 1.00 96.62 78 ARG A O 1
ATOM 624 N N . GLU A 1 79 ? -15.003 -7.218 3.069 1.00 96.12 79 GLU A N 1
ATOM 625 C CA . GLU A 1 79 ? -16.443 -7.493 2.940 1.00 96.12 79 GLU A CA 1
ATOM 626 C C . GLU A 1 79 ? -16.740 -8.992 3.067 1.00 96.12 79 GLU A C 1
ATOM 628 O O . GLU A 1 79 ? -17.562 -9.397 3.887 1.00 96.12 79 GLU A O 1
ATOM 633 N N . ALA A 1 80 ? -16.025 -9.833 2.313 1.00 96.12 80 ALA A N 1
ATOM 634 C CA . ALA A 1 80 ? -16.208 -11.284 2.347 1.00 96.12 80 ALA A CA 1
ATOM 635 C C . ALA A 1 80 ? -15.835 -11.909 3.703 1.00 96.12 80 ALA A C 1
ATOM 637 O O . ALA A 1 80 ? -16.366 -12.956 4.066 1.00 96.12 80 ALA A O 1
ATOM 638 N N . SER A 1 81 ? -14.938 -11.268 4.454 1.00 94.00 81 SER A N 1
ATOM 639 C CA . SER A 1 81 ? -14.500 -11.724 5.779 1.00 94.00 81 SER A CA 1
ATOM 640 C C . SER A 1 81 ? -15.402 -11.227 6.917 1.00 94.00 81 SER A C 1
ATOM 642 O O . SER A 1 81 ? -15.084 -11.458 8.081 1.00 94.00 81 SER A O 1
ATOM 644 N N . GLY A 1 82 ? -16.493 -10.512 6.608 1.00 92.94 82 GLY A N 1
ATOM 645 C CA . GLY A 1 82 ? -17.398 -9.927 7.604 1.00 92.94 82 GLY A CA 1
ATOM 646 C C . GLY A 1 82 ? -16.760 -8.820 8.450 1.00 92.94 82 GLY A C 1
ATOM 647 O O . GLY A 1 82 ? -17.279 -8.473 9.509 1.00 92.94 82 GLY A O 1
ATOM 648 N N . GLN A 1 83 ? -15.624 -8.277 8.010 1.00 90.06 83 GLN A N 1
ATOM 649 C CA . GLN A 1 83 ? -14.932 -7.202 8.708 1.00 90.06 83 GLN A CA 1
ATOM 650 C C . GLN A 1 83 ? -15.541 -5.854 8.325 1.00 90.06 83 GLN A C 1
ATOM 652 O O . GLN A 1 83 ? -16.063 -5.683 7.223 1.00 90.06 83 GLN A O 1
ATOM 657 N N . PHE A 1 84 ? -15.463 -4.878 9.231 1.00 85.88 84 PHE A N 1
ATOM 658 C CA . PHE A 1 84 ? -15.977 -3.540 8.959 1.00 85.88 84 PHE A CA 1
ATOM 659 C C . PHE A 1 84 ? -15.259 -2.919 7.754 1.00 85.88 84 PHE A C 1
ATOM 661 O O . PHE A 1 84 ? -14.036 -2.776 7.739 1.00 85.88 84 PHE A O 1
ATOM 668 N N . VAL A 1 85 ? -16.041 -2.529 6.748 1.00 86.81 85 VAL A N 1
ATOM 669 C CA . VAL A 1 85 ? -15.554 -1.878 5.532 1.00 86.81 85 VAL A CA 1
ATOM 670 C C . VAL A 1 85 ? -16.037 -0.441 5.559 1.00 86.81 85 VAL A C 1
ATOM 672 O O . VAL A 1 85 ? -17.207 -0.141 5.332 1.00 86.81 85 VAL A O 1
ATOM 675 N N . SER A 1 86 ? -15.123 0.470 5.859 1.00 86.00 86 SER A N 1
ATOM 676 C CA . SER A 1 86 ? -15.391 1.898 5.727 1.00 86.00 86 SER A CA 1
ATOM 677 C C . SER A 1 86 ? -15.596 2.284 4.259 1.00 86.00 86 SER A C 1
ATOM 679 O O . SER A 1 86 ? -14.949 1.719 3.379 1.00 86.00 86 SER A O 1
ATOM 681 N N . SER A 1 87 ? -16.377 3.334 4.001 1.00 89.31 87 SER A N 1
ATOM 682 C CA . SER A 1 87 ? -16.558 3.901 2.654 1.00 89.31 87 SER A CA 1
ATOM 683 C C . SER A 1 87 ? -15.298 4.557 2.062 1.00 89.31 87 SER A C 1
ATOM 685 O O . SER A 1 87 ? -15.262 4.845 0.866 1.00 89.31 87 SER A O 1
ATOM 687 N N . GLY A 1 88 ? -14.268 4.804 2.879 1.00 93.62 88 GLY A N 1
ATOM 688 C CA . GLY A 1 88 ? -12.999 5.392 2.449 1.00 93.62 88 GLY A CA 1
ATOM 689 C C . GLY A 1 88 ? -12.072 4.427 1.688 1.00 93.62 88 GLY A C 1
ATOM 690 O O . GLY A 1 88 ? -12.390 3.246 1.510 1.00 93.62 88 GLY A O 1
ATOM 691 N N . PRO A 1 89 ? -10.929 4.921 1.185 1.00 96.50 89 PRO A N 1
ATOM 692 C CA . PRO A 1 89 ? -9.923 4.097 0.514 1.00 96.50 89 PRO A CA 1
ATOM 693 C C . PRO A 1 89 ? -9.178 3.173 1.492 1.00 96.50 89 PRO A C 1
ATOM 695 O O . PRO A 1 89 ? -8.732 3.582 2.554 1.00 96.50 89 PRO A O 1
ATOM 698 N N . MET A 1 90 ? -8.967 1.918 1.114 1.00 97.62 90 MET A N 1
ATOM 699 C CA . MET A 1 90 ? -8.124 0.984 1.869 1.00 97.62 90 MET A CA 1
ATOM 700 C C . MET A 1 90 ? -6.637 1.345 1.799 1.00 97.62 90 MET A C 1
ATOM 702 O O . MET A 1 90 ? -5.867 0.905 2.655 1.00 97.62 90 MET A O 1
ATOM 706 N N . LEU A 1 91 ? -6.232 2.135 0.801 1.00 97.56 91 LEU A N 1
ATOM 707 C CA . LEU A 1 91 ? -4.849 2.545 0.575 1.00 97.56 91 LEU A CA 1
ATOM 708 C C . LEU A 1 91 ? -4.681 4.064 0.638 1.00 97.56 91 LEU A C 1
ATOM 710 O O . LEU A 1 91 ? -5.444 4.818 0.039 1.00 97.56 91 LEU A O 1
ATOM 714 N N . CYS A 1 92 ? -3.621 4.509 1.308 1.00 96.62 92 CYS A N 1
ATOM 715 C CA . CYS A 1 92 ? -3.130 5.880 1.225 1.00 96.62 92 CYS A CA 1
ATOM 716 C C . CYS A 1 92 ? -1.860 5.912 0.377 1.00 96.62 92 CYS A C 1
ATOM 718 O O . CYS A 1 92 ? -0.837 5.376 0.787 1.00 96.62 92 CYS A O 1
ATOM 720 N N . GLU A 1 93 ? -1.881 6.559 -0.782 1.00 95.38 93 GLU A N 1
ATOM 721 C CA . GLU A 1 93 ? -0.660 6.785 -1.556 1.00 95.38 93 GLU A CA 1
ATOM 722 C C . GLU A 1 93 ? 0.003 8.096 -1.114 1.00 95.38 93 GLU A C 1
ATOM 724 O O . GLU A 1 93 ? -0.586 9.171 -1.237 1.00 95.38 93 GLU A O 1
ATOM 729 N N . CYS A 1 94 ? 1.229 8.029 -0.589 1.00 92.75 94 CYS A N 1
ATOM 730 C CA . CYS A 1 94 ? 1.971 9.207 -0.136 1.00 92.75 94 CYS A CA 1
ATOM 731 C C . CYS A 1 94 ? 2.556 9.986 -1.316 1.00 92.75 94 CYS A C 1
ATOM 733 O O . CYS A 1 94 ? 3.758 9.927 -1.573 1.00 92.75 94 CYS A O 1
ATOM 735 N N . LYS A 1 95 ? 1.692 10.702 -2.036 1.00 83.81 95 LYS A N 1
ATOM 736 C CA . LYS A 1 95 ? 2.089 11.622 -3.111 1.00 83.81 95 LYS A CA 1
ATOM 737 C C . LYS A 1 95 ? 2.605 12.964 -2.577 1.00 83.81 95 LYS A C 1
ATOM 739 O O . LYS A 1 95 ? 3.497 13.545 -3.186 1.00 83.81 95 LYS A O 1
ATOM 744 N N . ASP A 1 96 ? 2.117 13.390 -1.410 1.00 73.94 96 ASP A N 1
ATOM 745 C CA . ASP A 1 96 ? 2.440 14.682 -0.793 1.00 73.94 96 ASP A CA 1
ATOM 746 C C . ASP A 1 96 ? 3.247 14.544 0.510 1.00 73.94 96 ASP A C 1
ATOM 748 O O . ASP A 1 96 ? 3.279 13.490 1.149 1.00 73.94 96 ASP A O 1
ATOM 752 N N . THR A 1 97 ? 3.849 15.649 0.962 1.00 69.06 97 THR A N 1
ATOM 753 C CA . THR A 1 97 ? 4.733 15.722 2.145 1.00 69.06 97 THR A CA 1
ATOM 754 C C . THR A 1 97 ? 4.036 15.551 3.502 1.00 69.06 97 THR A C 1
ATOM 756 O O . THR A 1 97 ? 4.700 15.560 4.537 1.00 69.06 97 THR A O 1
ATOM 759 N N . GLY A 1 98 ? 2.709 15.402 3.534 1.00 87.62 98 GLY A N 1
ATOM 760 C CA . GLY A 1 98 ? 1.947 15.377 4.785 1.00 87.62 98 GLY A CA 1
ATOM 761 C C . GLY A 1 98 ? 1.986 14.044 5.534 1.00 87.62 98 GLY A C 1
ATOM 762 O O . GLY A 1 98 ? 1.865 14.033 6.755 1.00 87.62 98 GLY A O 1
ATOM 763 N N . CYS A 1 99 ? 2.139 12.923 4.831 1.00 94.44 99 CYS A N 1
ATOM 764 C CA . CYS A 1 99 ? 2.097 11.591 5.436 1.00 94.44 99 CYS A CA 1
ATOM 765 C C . CYS A 1 99 ? 3.474 11.154 5.966 1.00 94.44 99 CYS A C 1
ATOM 767 O O . CYS A 1 99 ? 4.491 11.333 5.301 1.00 94.44 99 CYS A O 1
ATOM 769 N N . ARG A 1 100 ? 3.502 10.535 7.152 1.00 94.75 100 ARG A N 1
ATOM 770 C CA . ARG A 1 100 ? 4.692 9.999 7.843 1.00 94.75 100 ARG A CA 1
ATOM 771 C C . ARG A 1 100 ? 4.397 8.612 8.423 1.00 94.75 100 ARG A C 1
ATOM 773 O O . ARG A 1 100 ? 3.238 8.205 8.464 1.00 94.75 100 ARG A O 1
ATOM 780 N N . SER A 1 101 ? 5.412 7.873 8.868 1.00 93.75 101 SER A N 1
ATOM 781 C CA . SER A 1 101 ? 5.185 6.523 9.413 1.00 93.75 101 SER A CA 1
ATOM 782 C C . SER A 1 101 ? 4.324 6.533 10.670 1.00 93.75 101 SER A C 1
ATOM 784 O O . SER A 1 101 ? 3.543 5.621 10.921 1.00 93.75 101 SER A O 1
ATOM 786 N N . ASP A 1 102 ? 4.369 7.644 11.394 1.00 93.81 102 ASP A N 1
ATOM 787 C CA . ASP A 1 102 ? 3.543 7.917 12.549 1.00 93.81 102 ASP A CA 1
ATOM 788 C C . ASP A 1 102 ? 2.297 8.753 12.222 1.00 93.81 102 ASP A C 1
ATOM 790 O O . ASP A 1 102 ? 1.662 9.219 13.162 1.00 93.81 102 ASP A O 1
ATOM 794 N N . PHE A 1 103 ? 1.947 9.031 10.956 1.00 93.69 103 PHE A N 1
ATOM 795 C CA . PHE A 1 103 ? 0.825 9.912 10.595 1.00 93.69 103 PHE A CA 1
ATOM 796 C C . PHE A 1 103 ? 0.279 9.691 9.173 1.00 93.69 103 PHE A C 1
ATOM 798 O O . PHE A 1 103 ? 1.000 9.782 8.184 1.00 93.69 103 PHE A O 1
ATOM 805 N N . CYS A 1 104 ? -1.039 9.522 9.059 1.00 94.81 104 CYS A N 1
ATOM 806 C CA . CYS A 1 104 ? -1.747 9.436 7.783 1.00 94.81 104 CYS A CA 1
ATOM 807 C C . CYS A 1 104 ? -2.757 10.581 7.664 1.00 94.81 104 CYS A C 1
ATOM 809 O O . CYS A 1 104 ? -3.582 10.761 8.559 1.00 94.81 104 CYS A O 1
ATOM 811 N N . SER A 1 105 ? -2.730 11.324 6.554 1.00 93.50 105 SER A N 1
ATOM 812 C CA . SER A 1 105 ? -3.670 12.431 6.307 1.00 93.50 105 SER A CA 1
ATOM 813 C C . SER A 1 105 ? -5.105 11.963 6.038 1.00 93.50 105 SER A C 1
ATOM 815 O O . SER A 1 105 ? -6.045 12.741 6.199 1.00 93.50 105 SER A O 1
ATOM 817 N N . LEU A 1 106 ? -5.284 10.698 5.643 1.00 92.81 106 LEU A N 1
ATOM 818 C CA . LEU A 1 106 ? -6.597 10.088 5.417 1.00 92.81 106 LEU A CA 1
ATOM 819 C C . LEU A 1 106 ? -7.188 9.452 6.681 1.00 92.81 106 LEU A C 1
ATOM 821 O O . LEU A 1 106 ? -8.397 9.220 6.728 1.00 92.81 106 LEU A O 1
ATOM 825 N N . ALA A 1 107 ? -6.365 9.188 7.701 1.00 92.25 107 ALA A N 1
ATOM 826 C CA . ALA A 1 107 ? -6.823 8.618 8.961 1.00 92.25 107 ALA A CA 1
ATOM 827 C C . ALA A 1 107 ? -7.532 9.680 9.812 1.00 92.25 107 ALA A C 1
ATOM 829 O O . ALA A 1 107 ? -6.982 10.746 10.095 1.00 92.25 107 ALA A O 1
ATOM 830 N N . ARG A 1 108 ? -8.756 9.380 10.254 1.00 86.44 108 ARG A N 1
ATOM 831 C CA . ARG A 1 108 ? -9.552 10.261 11.119 1.00 86.44 108 ARG A CA 1
ATOM 832 C C . ARG A 1 108 ? -9.772 9.616 12.490 1.00 86.44 108 ARG A C 1
ATOM 834 O O . ARG A 1 108 ? -10.131 8.440 12.536 1.00 86.44 108 ARG A O 1
ATOM 841 N N . PRO A 1 109 ? -9.618 10.356 13.604 1.00 82.31 109 PRO A N 1
ATOM 842 C CA . PRO A 1 109 ? -9.993 9.856 14.926 1.00 82.31 109 PRO A CA 1
ATOM 843 C C . PRO A 1 109 ? -11.454 9.387 14.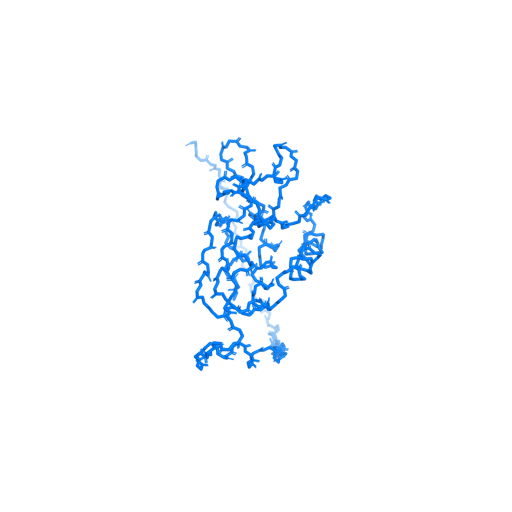946 1.00 82.31 109 PRO A C 1
ATOM 845 O O . PRO A 1 109 ? -12.336 10.123 14.507 1.00 82.31 109 PRO A O 1
ATOM 848 N N . GLY A 1 110 ? -11.701 8.159 15.414 1.00 81.56 110 GLY A N 1
ATOM 849 C CA . GLY A 1 110 ? -13.042 7.557 15.454 1.00 81.56 110 GLY A CA 1
ATOM 850 C C . GLY A 1 110 ? -13.693 7.328 14.083 1.00 81.56 110 GLY A C 1
ATOM 851 O O . GLY A 1 110 ? -14.896 7.094 14.014 1.00 81.56 110 GLY A O 1
ATOM 852 N N . GLY A 1 111 ? -12.929 7.436 12.994 1.00 86.75 111 GLY A N 1
ATOM 853 C CA . GLY A 1 111 ? -13.436 7.342 11.632 1.00 86.75 111 GLY A CA 1
ATOM 854 C C . GLY A 1 111 ? -12.648 6.361 10.775 1.00 86.75 111 GLY A C 1
ATOM 855 O O . GLY A 1 111 ? -12.081 5.379 11.246 1.00 86.75 111 GLY A O 1
ATOM 856 N N . HIS A 1 112 ? -12.636 6.638 9.476 1.00 91.75 112 HIS A N 1
ATOM 857 C CA . HIS A 1 112 ? -11.914 5.840 8.498 1.00 91.75 112 HIS A CA 1
ATOM 858 C C . HIS A 1 112 ? -10.391 5.921 8.700 1.00 91.75 112 HIS A C 1
ATOM 860 O O . HIS A 1 112 ? -9.843 7.003 8.922 1.00 91.75 112 HIS A O 1
ATOM 866 N N . CYS A 1 113 ? -9.717 4.780 8.560 1.00 95.19 113 CYS A N 1
ATOM 867 C CA . CYS A 1 113 ? -8.269 4.672 8.458 1.00 95.19 113 CYS A CA 1
ATOM 868 C C . CYS A 1 113 ? -7.931 3.653 7.358 1.00 95.19 113 CYS A C 1
ATOM 870 O O . CYS A 1 113 ? -8.470 2.543 7.395 1.00 95.19 113 CYS A O 1
ATOM 872 N N . PRO A 1 114 ? -7.075 4.003 6.383 1.00 97.00 114 PRO A N 1
ATOM 873 C CA . PRO A 1 114 ? -6.549 3.041 5.423 1.00 97.00 114 PRO A CA 1
ATOM 874 C C . PRO A 1 114 ? -5.824 1.886 6.125 1.00 97.00 114 PRO A C 1
ATOM 876 O O . PRO A 1 114 ? -5.325 2.027 7.239 1.00 97.00 114 PRO A O 1
ATOM 879 N N . LEU A 1 115 ? -5.719 0.740 5.457 1.00 97.50 115 LEU A N 1
ATOM 880 C CA . LEU A 1 115 ? -4.988 -0.418 5.979 1.00 97.50 115 LEU A CA 1
ATOM 881 C C . LEU A 1 115 ? -3.484 -0.289 5.747 1.00 97.50 115 LEU A C 1
ATOM 883 O O . LEU A 1 115 ? -2.685 -0.723 6.576 1.00 97.50 115 LEU A O 1
ATOM 887 N N . ALA A 1 116 ? -3.098 0.323 4.628 1.00 97.88 116 ALA A N 1
ATOM 888 C CA . ALA A 1 116 ? -1.706 0.541 4.277 1.00 97.88 116 ALA A CA 1
ATOM 889 C C . ALA A 1 116 ? -1.490 1.919 3.654 1.00 97.88 116 ALA A C 1
ATOM 891 O O . ALA A 1 116 ? -2.345 2.476 2.962 1.00 97.88 116 ALA A O 1
ATOM 892 N N . GLN A 1 117 ? -0.300 2.441 3.895 1.00 97.19 117 GLN A N 1
ATOM 893 C CA . GLN A 1 117 ? 0.199 3.693 3.382 1.00 97.19 117 GLN A CA 1
ATOM 894 C C . GLN A 1 117 ? 1.425 3.410 2.513 1.00 97.19 117 GLN A C 1
ATOM 896 O O . GLN A 1 117 ? 2.451 2.941 3.000 1.00 97.19 117 GLN A O 1
ATOM 901 N N . LEU A 1 118 ? 1.289 3.655 1.212 1.00 97.44 118 LEU A N 1
ATOM 902 C CA . LEU A 1 118 ? 2.264 3.317 0.183 1.00 97.44 118 LEU A CA 1
ATOM 903 C C . LEU A 1 118 ? 3.206 4.489 -0.049 1.00 97.44 118 LEU A C 1
ATOM 905 O O . LEU A 1 118 ? 2.789 5.558 -0.497 1.00 97.44 118 LEU A O 1
ATOM 909 N N . THR A 1 119 ? 4.485 4.274 0.236 1.00 95.06 119 THR A N 1
ATOM 910 C CA . THR A 1 119 ? 5.502 5.327 0.183 1.00 95.06 119 THR A CA 1
ATOM 911 C C . THR A 1 119 ? 6.478 5.095 -0.953 1.00 95.06 119 THR A C 1
ATOM 913 O O . THR A 1 119 ? 6.921 3.969 -1.196 1.00 95.06 119 THR A O 1
ATOM 916 N N . TYR A 1 120 ? 6.782 6.182 -1.670 1.00 94.50 120 TYR A N 1
ATOM 917 C CA . TYR A 1 120 ? 7.669 6.197 -2.836 1.00 94.50 120 TYR A CA 1
ATOM 918 C C . TYR A 1 120 ? 7.301 5.157 -3.909 1.00 94.50 120 TYR A C 1
ATOM 920 O O . TYR A 1 120 ? 8.164 4.634 -4.612 1.00 94.50 120 TYR A O 1
ATOM 928 N N . LEU A 1 121 ? 6.010 4.834 -4.050 1.00 95.56 121 LEU A N 1
ATOM 929 C CA . LEU A 1 121 ? 5.554 3.820 -5.001 1.00 95.56 121 LEU A CA 1
ATOM 930 C C . LEU A 1 121 ? 5.830 4.230 -6.457 1.00 95.56 121 LEU A C 1
ATOM 932 O O . LEU A 1 121 ? 6.066 3.370 -7.297 1.00 95.56 121 LEU A O 1
ATOM 936 N N . SER A 1 122 ? 5.876 5.527 -6.754 1.00 95.12 122 SER A N 1
ATOM 937 C CA . SER A 1 122 ? 6.248 6.059 -8.070 1.00 95.12 122 SER A CA 1
ATOM 938 C C . SER A 1 122 ? 7.739 5.901 -8.406 1.00 95.12 122 SER A C 1
ATOM 940 O O . SER A 1 122 ? 8.118 6.015 -9.569 1.00 95.12 122 SER A O 1
ATOM 942 N N . HIS A 1 123 ? 8.598 5.619 -7.423 1.00 96.06 123 HIS A N 1
ATOM 943 C CA . HIS A 1 123 ? 10.050 5.534 -7.596 1.00 96.06 123 HIS A CA 1
ATOM 944 C C . HIS A 1 123 ? 10.483 4.087 -7.856 1.00 96.06 123 HIS A C 1
ATOM 946 O O . HIS A 1 123 ? 11.130 3.460 -7.021 1.00 96.06 123 HIS A O 1
ATOM 952 N N . GLN A 1 124 ? 10.095 3.526 -8.998 1.00 96.81 124 GLN A N 1
ATOM 953 C CA . GLN A 1 124 ? 10.429 2.144 -9.367 1.00 96.81 124 GLN A CA 1
ATOM 954 C C . GLN A 1 124 ? 11.718 2.067 -10.188 1.00 96.81 124 GLN A C 1
ATOM 956 O O . GLN A 1 124 ? 12.179 3.069 -10.737 1.00 96.81 124 GLN A O 1
ATOM 961 N N . ARG A 1 125 ? 12.319 0.872 -10.257 1.00 95.50 125 ARG A N 1
ATOM 962 C CA . ARG A 1 125 ? 13.494 0.638 -11.105 1.00 95.50 125 ARG A CA 1
ATOM 963 C C . ARG A 1 125 ? 13.142 0.884 -12.567 1.00 95.50 125 ARG A C 1
ATOM 965 O O . ARG A 1 125 ? 12.022 0.639 -13.012 1.00 95.50 125 ARG A O 1
ATOM 972 N N . ASP A 1 126 ? 14.149 1.305 -13.324 1.00 92.00 126 ASP A N 1
ATOM 973 C CA . ASP A 1 126 ? 14.065 1.359 -14.779 1.00 92.00 126 ASP A CA 1
ATOM 974 C C . ASP A 1 126 ? 13.810 -0.054 -15.336 1.00 92.00 126 ASP A C 1
ATOM 976 O O . ASP A 1 126 ? 14.443 -1.024 -14.911 1.00 92.00 126 ASP A O 1
ATOM 980 N N . ALA A 1 127 ? 12.905 -0.169 -16.309 1.00 87.25 127 ALA A N 1
ATOM 981 C CA . ALA A 1 127 ? 12.569 -1.436 -16.958 1.00 87.25 127 ALA A CA 1
ATOM 982 C C . ALA A 1 127 ? 13.774 -2.110 -17.646 1.00 87.25 127 ALA A C 1
ATOM 984 O O . ALA A 1 127 ? 13.739 -3.304 -17.929 1.00 87.25 127 ALA A O 1
ATOM 985 N N . ARG A 1 128 ? 14.849 -1.359 -17.911 1.00 90.94 128 ARG A N 1
ATOM 986 C CA . ARG A 1 128 ? 16.104 -1.849 -18.497 1.00 90.94 128 ARG A CA 1
ATOM 987 C C . ARG A 1 128 ? 17.041 -2.500 -17.478 1.00 90.94 128 ARG A C 1
ATOM 989 O O . ARG A 1 128 ? 18.067 -3.050 -17.874 1.00 90.94 128 ARG A O 1
ATOM 996 N N . VAL A 1 129 ? 16.743 -2.424 -16.178 1.00 92.12 129 VAL A N 1
ATOM 997 C CA . VAL A 1 129 ? 17.578 -3.051 -15.146 1.00 92.12 129 VAL A CA 1
ATOM 998 C C . VAL A 1 129 ? 17.566 -4.566 -15.330 1.00 92.12 129 VAL A C 1
ATOM 1000 O O . VAL A 1 129 ? 16.516 -5.203 -15.375 1.00 92.12 129 VAL A O 1
ATOM 1003 N N . ARG A 1 130 ? 18.761 -5.160 -15.396 1.00 93.12 130 ARG A N 1
ATOM 1004 C CA . ARG A 1 130 ? 18.916 -6.614 -15.450 1.00 93.12 130 ARG A CA 1
ATOM 1005 C C . ARG A 1 130 ? 18.472 -7.231 -14.124 1.00 93.12 130 ARG A C 1
ATOM 1007 O O . ARG A 1 130 ? 19.040 -6.932 -13.077 1.00 93.12 130 ARG A O 1
ATOM 1014 N N . ILE A 1 131 ? 17.496 -8.128 -14.198 1.00 91.44 131 ILE A N 1
ATOM 1015 C CA . ILE A 1 131 ? 16.993 -8.892 -13.055 1.00 91.44 131 ILE A CA 1
ATOM 1016 C C . ILE A 1 131 ? 17.911 -10.107 -12.842 1.00 91.44 131 ILE A C 1
ATOM 1018 O O . ILE A 1 131 ? 18.107 -10.869 -13.797 1.00 91.44 131 ILE A O 1
ATOM 1022 N N . PRO A 1 132 ? 18.473 -10.312 -11.637 1.00 91.19 132 PRO A N 1
ATOM 1023 C CA . PRO A 1 132 ? 19.216 -11.526 -11.297 1.00 91.19 132 PRO A CA 1
ATOM 1024 C C . PRO A 1 132 ? 18.365 -12.785 -11.503 1.00 91.19 132 PRO A C 1
ATOM 1026 O O . PRO A 1 132 ? 17.149 -12.744 -11.313 1.00 91.19 132 PRO A O 1
ATOM 1029 N N . ALA A 1 133 ? 18.981 -13.903 -11.888 1.00 89.94 133 ALA A N 1
ATOM 1030 C CA . ALA A 1 133 ? 18.257 -15.139 -12.207 1.00 89.94 133 ALA A CA 1
ATOM 1031 C C . ALA A 1 133 ? 17.425 -15.650 -11.015 1.00 89.94 133 ALA A C 1
ATOM 1033 O O . ALA A 1 133 ? 16.314 -16.143 -11.187 1.00 89.94 133 ALA A O 1
ATOM 1034 N N . GLU A 1 134 ? 17.920 -15.442 -9.798 1.00 87.06 134 GLU A N 1
ATOM 1035 C CA . GLU A 1 134 ? 17.270 -15.806 -8.541 1.00 87.06 134 GLU A CA 1
ATOM 1036 C C . GLU A 1 134 ? 15.941 -15.062 -8.346 1.00 87.06 134 GLU A C 1
ATOM 1038 O O . GLU A 1 134 ? 14.974 -15.625 -7.837 1.00 87.06 134 GLU A O 1
ATOM 1043 N N . ALA A 1 135 ? 15.864 -13.807 -8.799 1.00 86.12 135 ALA A N 1
ATOM 1044 C CA . ALA A 1 135 ? 14.656 -12.989 -8.723 1.00 86.12 135 ALA A CA 1
ATOM 1045 C C . ALA A 1 135 ? 13.665 -13.269 -9.869 1.00 86.12 135 ALA A C 1
ATOM 1047 O O . ALA A 1 135 ? 12.485 -12.933 -9.764 1.00 86.12 135 ALA A O 1
ATOM 1048 N N . GLN A 1 136 ? 14.107 -13.921 -10.950 1.00 85.50 136 GLN A N 1
ATOM 1049 C CA . GLN A 1 136 ? 13.233 -14.320 -12.063 1.00 85.50 136 GLN A CA 1
ATOM 1050 C C . GLN A 1 136 ? 12.317 -15.494 -11.697 1.00 85.50 136 GLN A C 1
ATOM 1052 O O . GLN A 1 136 ? 11.297 -15.696 -12.355 1.00 85.50 136 GLN A O 1
ATOM 1057 N N . ALA A 1 137 ? 12.622 -16.232 -10.622 1.00 80.44 137 ALA A N 1
ATOM 1058 C CA . ALA A 1 137 ? 11.822 -17.365 -10.156 1.00 80.44 137 ALA A CA 1
ATOM 1059 C C . ALA A 1 137 ? 10.344 -17.003 -9.908 1.00 80.44 137 ALA A C 1
ATOM 1061 O O . ALA A 1 137 ? 9.465 -17.846 -10.093 1.00 80.44 137 ALA A O 1
ATOM 1062 N N . TRP A 1 138 ? 10.046 -15.739 -9.579 1.00 68.94 138 TRP A N 1
ATOM 1063 C CA . TRP A 1 138 ? 8.667 -15.264 -9.429 1.00 68.94 138 TRP A CA 1
ATOM 1064 C C . TRP A 1 138 ? 7.838 -15.409 -10.717 1.00 68.94 138 TRP A C 1
ATOM 1066 O O . TRP A 1 138 ? 6.655 -15.751 -10.671 1.00 68.94 138 TRP A O 1
ATOM 1076 N N . GLN A 1 139 ? 8.456 -15.206 -11.885 1.00 66.38 139 GLN A N 1
ATOM 1077 C CA . GLN A 1 139 ? 7.776 -15.328 -13.178 1.00 66.38 139 GLN A CA 1
ATOM 1078 C C . GLN A 1 139 ? 7.395 -16.781 -13.490 1.00 66.38 139 GLN A C 1
ATOM 1080 O O . GLN A 1 139 ? 6.351 -17.029 -14.090 1.00 66.38 139 GLN A O 1
ATOM 1085 N N . ALA A 1 140 ? 8.200 -17.746 -13.039 1.00 57.50 140 ALA A N 1
ATOM 1086 C CA . ALA A 1 140 ? 7.962 -19.166 -13.281 1.00 57.50 140 ALA A CA 1
ATOM 1087 C C . ALA A 1 140 ? 6.808 -19.742 -12.432 1.00 57.50 140 ALA A C 1
ATOM 1089 O O . ALA A 1 140 ? 6.162 -20.700 -12.849 1.00 57.50 140 ALA A O 1
ATOM 1090 N N . GLY A 1 141 ? 6.518 -19.153 -11.264 1.00 54.62 141 GLY A N 1
ATOM 1091 C CA . GLY A 1 141 ? 5.539 -19.673 -10.296 1.00 54.62 141 GLY A CA 1
ATOM 1092 C C . GLY A 1 141 ? 4.093 -19.190 -10.464 1.00 54.62 141 GLY A C 1
ATOM 1093 O O . GLY A 1 141 ? 3.195 -19.705 -9.804 1.00 54.62 141 GLY A O 1
ATOM 1094 N N . SER A 1 142 ? 3.837 -18.218 -11.347 1.00 52.94 142 SER A N 1
ATOM 1095 C CA . SER A 1 142 ? 2.482 -17.674 -11.575 1.00 52.94 142 SER A CA 1
ATOM 1096 C C . SER A 1 142 ? 1.617 -18.564 -12.486 1.00 52.94 142 SER A C 1
ATOM 1098 O O . SER A 1 142 ? 0.416 -18.335 -12.649 1.00 52.94 142 SER A O 1
ATOM 1100 N N . GLY A 1 143 ? 2.204 -19.616 -13.065 1.00 45.97 143 GLY A N 1
ATOM 1101 C CA . GLY A 1 143 ? 1.464 -20.691 -13.712 1.00 45.97 143 GLY A CA 1
ATOM 1102 C C . GLY A 1 143 ? 0.780 -21.547 -12.655 1.00 45.97 143 GLY A C 1
ATOM 1103 O O . GLY A 1 143 ? 1.435 -22.394 -12.069 1.00 45.97 143 GLY A O 1
ATOM 1104 N N . LYS A 1 144 ? -0.513 -21.282 -12.409 1.00 45.50 144 LYS A N 1
ATOM 1105 C CA . LYS A 1 144 ? -1.472 -22.104 -11.644 1.00 45.50 144 LYS A CA 1
ATOM 1106 C C . LYS A 1 144 ? -0.797 -23.080 -10.672 1.00 45.50 144 LYS A C 1
ATOM 1108 O O . LYS A 1 144 ? -0.484 -24.206 -11.055 1.00 45.50 144 LYS A O 1
ATOM 1113 N N . VAL A 1 145 ? -0.695 -22.700 -9.398 1.00 44.44 145 VAL A N 1
ATOM 1114 C CA . VAL A 1 145 ? -0.618 -23.692 -8.320 1.00 44.44 145 VAL A CA 1
ATOM 1115 C C . VAL A 1 145 ? -1.895 -24.527 -8.419 1.00 44.44 145 VAL A C 1
ATOM 1117 O O . VAL A 1 145 ? -2.951 -24.153 -7.905 1.00 44.44 145 VAL A O 1
ATOM 1120 N N . SER A 1 146 ? -1.822 -25.614 -9.186 1.00 41.59 146 SER A N 1
ATOM 1121 C CA . SER A 1 146 ? -2.810 -26.674 -9.181 1.00 41.59 146 SER A CA 1
ATOM 1122 C C . SER A 1 146 ? -2.852 -27.137 -7.738 1.00 41.59 146 SER A C 1
ATOM 1124 O O . SER A 1 146 ? -1.840 -27.575 -7.190 1.00 41.59 146 SER A O 1
ATOM 1126 N N . ARG A 1 147 ? -3.991 -26.939 -7.076 1.00 44.88 147 ARG A N 1
ATOM 1127 C CA . ARG A 1 147 ? -4.262 -27.613 -5.814 1.00 44.88 147 ARG A CA 1
ATOM 1128 C C . ARG A 1 147 ? -4.339 -29.091 -6.161 1.00 44.88 147 ARG A C 1
ATOM 1130 O O . ARG A 1 147 ? -5.420 -29.578 -6.488 1.00 44.88 147 ARG A O 1
ATOM 1137 N N . ASP A 1 148 ? -3.193 -29.765 -6.150 1.00 38.34 148 ASP A N 1
ATOM 1138 C CA . ASP A 1 148 ? -3.153 -31.215 -6.133 1.00 38.34 148 ASP A CA 1
ATOM 1139 C C . ASP A 1 148 ? -3.934 -31.638 -4.900 1.00 38.34 148 ASP A C 1
ATOM 1141 O O . ASP A 1 148 ? -3.539 -31.471 -3.745 1.00 38.34 148 ASP A O 1
ATOM 1145 N N . THR A 1 149 ? -5.153 -32.064 -5.195 1.00 45.78 149 THR A N 1
ATOM 1146 C CA . THR A 1 149 ? -6.076 -32.641 -4.249 1.00 45.78 149 THR A CA 1
ATOM 1147 C C . THR A 1 149 ? -5.548 -34.041 -4.028 1.00 45.78 149 THR A C 1
ATOM 1149 O O . THR A 1 149 ? -5.917 -34.966 -4.744 1.00 45.78 149 THR A O 1
ATOM 1152 N N . THR A 1 150 ? -4.627 -34.194 -3.079 1.00 41.88 150 THR A N 1
ATOM 1153 C CA . THR A 1 150 ? -4.302 -35.513 -2.542 1.00 41.88 150 THR A CA 1
ATOM 1154 C C . THR A 1 150 ? -5.606 -36.086 -1.980 1.00 41.88 150 THR A C 1
ATOM 1156 O O . THR A 1 150 ? -6.185 -35.470 -1.079 1.00 41.88 150 THR A O 1
ATOM 1159 N N . PRO A 1 151 ? -6.129 -37.209 -2.501 1.00 40.34 151 PRO A N 1
ATOM 1160 C CA . PRO A 1 151 ? -7.331 -37.804 -1.947 1.00 40.34 151 PRO A CA 1
ATOM 1161 C C . PRO A 1 151 ? -7.027 -38.282 -0.526 1.00 40.34 151 PRO A C 1
ATOM 1163 O O . PRO A 1 151 ? -6.074 -39.026 -0.290 1.00 40.34 151 PRO A O 1
ATOM 1166 N N . ALA A 1 152 ? -7.837 -37.813 0.422 1.00 41.56 152 ALA A N 1
ATOM 1167 C CA . ALA A 1 152 ? -7.810 -38.257 1.803 1.00 41.56 152 ALA A CA 1
ATOM 1168 C C . ALA A 1 152 ? -8.019 -39.777 1.849 1.00 41.56 152 ALA A C 1
ATOM 1170 O O . ALA A 1 152 ? -9.072 -40.282 1.455 1.00 41.56 152 ALA A O 1
ATOM 1171 N N . ALA A 1 153 ? -7.008 -40.498 2.332 1.00 42.22 153 ALA A N 1
ATOM 1172 C CA . ALA A 1 153 ? -7.153 -41.894 2.700 1.00 42.22 153 ALA A CA 1
ATOM 1173 C C . ALA A 1 153 ? -8.213 -41.998 3.805 1.00 42.22 153 ALA A C 1
ATOM 1175 O O . ALA A 1 153 ? -8.106 -41.376 4.862 1.00 42.22 153 ALA A O 1
ATOM 1176 N N . THR A 1 154 ? -9.261 -42.761 3.521 1.00 47.41 154 THR A N 1
ATOM 1177 C CA . THR A 1 154 ? -10.341 -43.101 4.443 1.00 47.41 154 THR A CA 1
ATOM 1178 C C . THR A 1 154 ? -9.784 -43.936 5.601 1.00 47.41 154 THR A C 1
ATOM 1180 O O . THR A 1 154 ? -9.230 -45.004 5.337 1.00 47.41 154 THR A O 1
ATOM 1183 N N . PRO A 1 155 ? -9.944 -43.542 6.876 1.00 44.03 155 PRO A N 1
ATOM 1184 C CA . PRO A 1 155 ? -9.772 -44.471 7.977 1.00 44.03 155 PRO A CA 1
ATOM 1185 C C . PRO A 1 155 ? -11.066 -45.272 8.134 1.00 44.03 155 PRO A C 1
ATOM 1187 O O . PRO A 1 155 ? -12.124 -44.743 8.473 1.00 44.03 155 PRO A O 1
ATOM 1190 N N . THR A 1 156 ? -10.971 -46.564 7.844 1.00 43.12 156 THR A N 1
ATOM 1191 C CA . THR A 1 156 ? -11.959 -47.590 8.176 1.00 43.12 156 THR A CA 1
ATOM 1192 C C . THR A 1 156 ? -12.240 -47.619 9.677 1.00 43.12 156 THR A C 1
ATOM 1194 O O . THR A 1 156 ? -11.324 -47.732 10.489 1.00 43.12 156 THR A O 1
ATOM 1197 N N . ASN A 1 157 ? -13.528 -47.572 10.020 1.00 43.31 157 ASN A N 1
ATOM 1198 C CA . ASN A 1 157 ? -14.055 -47.844 11.352 1.00 43.31 157 ASN A CA 1
ATOM 1199 C C . ASN A 1 157 ? -13.651 -49.245 11.835 1.00 43.31 157 ASN A C 1
ATOM 1201 O O . ASN A 1 157 ? -13.921 -50.236 11.157 1.00 43.31 157 ASN A O 1
ATOM 1205 N N . ALA A 1 158 ? -13.120 -49.327 13.053 1.00 41.50 158 ALA A N 1
ATOM 1206 C CA . ALA A 1 158 ? -13.191 -50.521 13.885 1.00 41.50 158 ALA A CA 1
ATOM 1207 C C . ALA A 1 158 ? -13.535 -50.116 15.327 1.00 41.50 158 ALA A C 1
ATOM 1209 O O . ALA A 1 158 ? -13.135 -49.066 15.821 1.00 41.50 158 ALA A O 1
ATOM 1210 N N . SER A 1 159 ? -14.371 -50.949 15.930 1.00 40.66 159 SER A N 1
ATOM 1211 C CA . SER A 1 159 ? -15.268 -50.683 17.048 1.00 40.66 159 SER A CA 1
ATOM 1212 C C . SER A 1 159 ? -14.623 -50.814 18.435 1.00 40.66 159 SER A C 1
ATOM 1214 O O . SER A 1 159 ? -13.743 -51.642 18.639 1.00 40.66 159 SER A O 1
ATOM 1216 N N . SER A 1 160 ? -15.195 -50.052 19.377 1.00 43.31 160 SER A N 1
ATOM 1217 C CA . SER A 1 160 ? -15.403 -50.317 20.814 1.00 43.31 160 SER A CA 1
ATOM 1218 C C . SER A 1 160 ? -14.234 -50.754 21.707 1.00 43.31 160 SER A C 1
ATOM 1220 O O . SER A 1 160 ? -13.782 -51.892 21.639 1.00 43.31 160 SER A O 1
ATOM 1222 N N . LEU A 1 161 ? -13.963 -49.934 22.727 1.00 41.50 161 LEU A N 1
ATOM 1223 C CA . LEU A 1 161 ? -13.958 -50.380 24.125 1.00 41.50 161 LEU A CA 1
ATOM 1224 C C . LEU A 1 161 ? -14.274 -49.186 25.035 1.00 41.50 161 LEU A C 1
ATOM 1226 O O . LEU A 1 161 ? -13.594 -48.164 25.016 1.00 41.50 161 LEU A O 1
ATOM 1230 N N . ALA A 1 162 ? -15.370 -49.328 25.774 1.00 45.56 162 ALA A N 1
ATOM 1231 C CA . ALA A 1 162 ? -15.816 -48.421 26.815 1.00 45.56 162 ALA A CA 1
ATOM 1232 C C . ALA A 1 162 ? -14.907 -48.530 28.044 1.00 45.56 16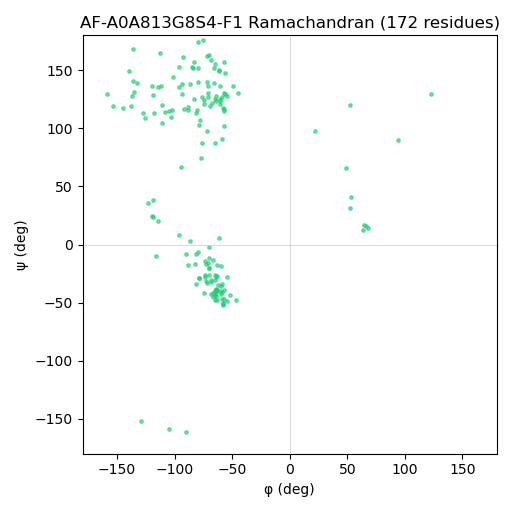2 ALA A C 1
ATOM 1234 O O . ALA A 1 162 ? -14.583 -49.646 28.445 1.00 45.56 162 ALA A O 1
ATOM 1235 N N . VAL A 1 163 ? -14.593 -47.396 28.674 1.00 45.81 163 VAL A N 1
ATOM 1236 C CA . VAL A 1 163 ? -14.364 -47.310 30.123 1.00 45.81 163 VAL A CA 1
ATOM 1237 C C . VAL A 1 163 ? -14.897 -45.958 30.600 1.00 45.81 163 VAL A C 1
ATOM 1239 O O . VAL A 1 163 ? -14.442 -44.905 30.155 1.00 45.81 163 VAL A O 1
ATOM 1242 N N . ASP A 1 164 ? -15.896 -46.024 31.473 1.00 42.50 164 ASP A N 1
ATOM 1243 C CA . ASP A 1 164 ? -16.445 -44.913 32.242 1.00 42.50 164 ASP A CA 1
ATOM 1244 C C . ASP A 1 164 ? -15.469 -44.422 33.330 1.00 42.50 164 ASP A C 1
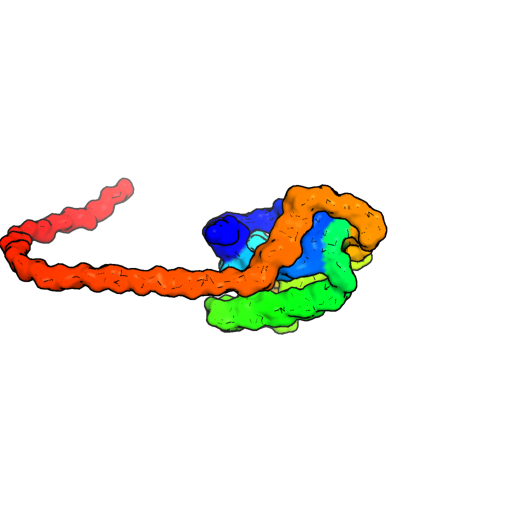ATOM 1246 O O . ASP A 1 164 ? -14.620 -45.170 33.813 1.00 42.50 164 ASP A O 1
ATOM 1250 N N . VAL A 1 165 ? -15.756 -43.205 33.811 1.00 45.81 165 VAL A N 1
ATOM 1251 C CA . VAL A 1 165 ? -15.700 -42.739 35.215 1.00 45.81 165 VAL A CA 1
ATOM 1252 C C . VAL A 1 165 ? -14.792 -41.524 35.495 1.00 45.81 165 VAL A C 1
ATOM 1254 O O . VAL A 1 165 ? -13.594 -41.515 35.239 1.00 45.81 165 VAL A O 1
ATOM 1257 N N . ALA A 1 166 ? -15.439 -40.568 36.181 1.00 41.59 166 ALA A N 1
ATOM 1258 C CA . ALA A 1 166 ? -14.952 -39.508 37.074 1.00 41.59 166 ALA A CA 1
ATOM 1259 C C . ALA A 1 166 ? -14.669 -38.106 36.502 1.00 41.59 166 ALA A C 1
ATOM 1261 O O . ALA A 1 166 ? -13.552 -37.715 36.184 1.00 41.59 166 ALA A O 1
ATOM 1262 N N . SER A 1 167 ? -15.743 -37.313 36.560 1.00 49.28 167 SER A N 1
ATOM 1263 C CA . SER A 1 167 ? -15.765 -35.881 36.870 1.00 49.28 167 SER A CA 1
ATOM 1264 C C . SER A 1 167 ? -14.877 -35.528 38.072 1.00 49.28 167 SER A C 1
ATOM 1266 O O . SER A 1 167 ? -15.039 -36.112 39.143 1.00 49.28 167 SER A O 1
ATOM 1268 N N . SER A 1 168 ? -14.021 -34.515 37.928 1.00 47.75 168 SER A N 1
ATOM 1269 C CA . SER A 1 168 ? -13.486 -33.753 39.058 1.00 47.75 168 SER A CA 1
ATOM 1270 C C . SER A 1 168 ? -13.484 -32.270 38.716 1.00 47.75 168 SER A C 1
ATOM 1272 O O . SER A 1 168 ? -12.827 -31.826 37.776 1.00 47.75 168 SER A O 1
ATOM 1274 N N . ASP A 1 169 ? -14.234 -31.535 39.527 1.00 50.50 169 ASP A N 1
ATOM 1275 C CA . ASP A 1 169 ? -14.300 -30.087 39.606 1.00 50.50 169 ASP A CA 1
ATOM 1276 C C . ASP A 1 169 ? -12.915 -29.434 39.689 1.00 50.50 169 ASP A C 1
ATOM 1278 O O . ASP A 1 169 ? -12.067 -29.840 40.487 1.00 50.50 169 ASP A O 1
ATOM 1282 N N . TYR A 1 170 ? -12.723 -28.352 38.933 1.00 42.53 170 TYR A N 1
ATOM 1283 C CA . TYR A 1 170 ? -11.662 -27.380 39.186 1.00 42.53 170 TYR A CA 1
ATOM 1284 C C . TYR A 1 170 ? -12.289 -25.987 39.292 1.00 42.53 170 TYR A C 1
ATOM 1286 O O . TYR A 1 170 ? -12.774 -25.421 38.312 1.00 42.53 170 TYR A O 1
ATOM 1294 N N . LYS A 1 171 ? -12.309 -25.451 40.517 1.00 51.50 171 LYS A N 1
ATOM 1295 C CA . LYS A 1 171 ? -12.609 -24.046 40.826 1.00 51.50 171 LYS A CA 1
ATOM 1296 C C . LYS A 1 171 ? -11.300 -23.253 40.980 1.00 51.50 171 LYS A C 1
ATOM 1298 O O . LYS A 1 171 ? -10.283 -23.841 41.345 1.00 51.50 171 LYS A O 1
ATOM 1303 N N . PRO A 1 172 ? -11.319 -21.937 40.708 1.00 56.09 172 PRO A N 1
ATOM 1304 C CA . PRO A 1 172 ? -10.123 -21.105 40.631 1.00 56.09 172 PRO A CA 1
ATOM 1305 C C . PRO A 1 172 ? -9.613 -20.695 42.018 1.00 56.09 172 PRO A C 1
ATOM 1307 O O . PRO A 1 172 ? -10.393 -20.553 42.961 1.00 56.09 172 PRO A O 1
ATOM 1310 N N . ILE A 1 173 ? -8.302 -20.469 42.110 1.00 60.81 173 ILE A N 1
ATOM 1311 C CA . ILE A 1 173 ? -7.648 -19.834 43.258 1.00 60.81 173 ILE A CA 1
ATOM 1312 C C . ILE A 1 173 ? -7.477 -18.343 42.938 1.00 60.81 173 ILE A C 1
ATOM 1314 O O . ILE A 1 173 ? -7.127 -17.992 41.811 1.00 60.81 173 ILE A O 1
ATOM 1318 N N . LEU A 1 174 ? -7.811 -17.533 43.946 1.00 64.62 174 LEU A N 1
ATOM 1319 C CA . LEU A 1 174 ? -7.736 -16.071 44.048 1.00 64.62 174 LEU A CA 1
ATOM 1320 C C . LEU A 1 174 ? -6.378 -15.479 43.652 1.00 64.62 174 LEU A C 1
ATOM 1322 O O . LEU A 1 174 ? -5.347 -16.114 43.969 1.00 64.62 174 LEU A O 1
#